Protein AF-A0AAW5K578-F1 (afdb_monomer_lite)

Secondary structure (DSSP, 8-state):
-HHHHHHHHHHHHHHHHHHHS-PPEEEEE-HHHIIIIIHHHHHHHHHH-TT--EEEEE--HHHHHHHHHTTS-SEEE----

Structure (mmCIF, N/CA/C/O backbone):
data_AF-A0AAW5K578-F1
#
_entry.id   AF-A0AAW5K578-F1
#
loop_
_atom_site.group_PDB
_atom_site.id
_atom_site.type_symbol
_atom_site.label_atom_id
_atom_site.label_alt_id
_atom_site.label_comp_id
_atom_site.label_asym_id
_atom_site.label_entity_id
_atom_site.label_seq_id
_atom_site.pdbx_PDB_ins_code
_atom_site.Cartn_x
_atom_site.Cartn_y
_atom_site.Cartn_z
_atom_site.occupancy
_atom_site.B_iso_or_equiv
_atom_site.auth_seq_id
_atom_site.auth_comp_id
_atom_site.auth_asym_id
_atom_site.auth_atom_id
_atom_site.pdbx_PDB_model_num
ATOM 1 N N . VAL A 1 1 ? -11.151 18.953 35.959 1.00 60.88 1 VAL A N 1
ATOM 2 C CA . VAL A 1 1 ? -11.436 17.498 35.855 1.00 60.88 1 VAL A CA 1
ATOM 3 C C . VAL A 1 1 ? -12.043 17.155 34.494 1.00 60.88 1 VAL A C 1
ATOM 5 O O . VAL A 1 1 ? -11.579 16.222 33.853 1.00 60.88 1 VAL A O 1
ATOM 8 N N . GLU A 1 2 ? -12.974 17.970 33.985 1.00 72.38 2 GLU A N 1
ATOM 9 C CA . GLU A 1 2 ? -13.560 17.836 32.635 1.00 72.38 2 GLU A CA 1
ATOM 10 C C . GLU A 1 2 ? -12.565 17.758 31.455 1.00 72.38 2 GLU A C 1
ATOM 12 O O . GLU A 1 2 ? -12.798 16.945 30.561 1.00 72.38 2 GLU A O 1
ATOM 17 N N . PRO A 1 3 ? -11.434 18.501 31.417 1.00 73.25 3 PRO A N 1
ATOM 18 C CA . PRO A 1 3 ? -10.514 18.427 30.275 1.00 73.25 3 PRO A CA 1
ATOM 19 C C . PRO A 1 3 ? -9.841 17.057 30.145 1.00 73.25 3 PRO A C 1
ATOM 21 O O . PRO A 1 3 ? -9.635 16.566 29.039 1.00 73.25 3 PRO A O 1
ATOM 24 N N . ALA A 1 4 ? -9.527 16.430 31.282 1.00 78.38 4 ALA A N 1
ATOM 25 C CA . ALA A 1 4 ? -8.907 15.113 31.323 1.00 78.38 4 ALA A CA 1
ATOM 26 C C . ALA A 1 4 ? -9.905 14.019 30.913 1.00 78.38 4 ALA A C 1
ATOM 28 O O . ALA A 1 4 ? -9.552 13.152 30.121 1.00 78.38 4 ALA A O 1
ATOM 29 N N . MET A 1 5 ? -11.164 14.104 31.368 1.00 86.19 5 MET A N 1
ATOM 30 C CA . MET A 1 5 ? -12.214 13.176 30.929 1.00 86.19 5 MET A CA 1
ATOM 31 C C . MET A 1 5 ? -12.485 13.273 29.425 1.00 86.19 5 MET A C 1
ATOM 33 O O . MET A 1 5 ? -12.604 12.243 28.772 1.00 86.19 5 MET A O 1
ATOM 37 N N . ASN A 1 6 ? -12.485 14.478 28.847 1.00 83.38 6 ASN A N 1
ATOM 38 C CA . ASN A 1 6 ? -12.651 14.648 27.400 1.00 83.38 6 ASN A CA 1
ATOM 39 C C . ASN A 1 6 ? -11.504 14.032 26.584 1.00 83.38 6 ASN A C 1
ATOM 41 O O . ASN A 1 6 ? -11.733 13.536 25.482 1.00 83.38 6 ASN A O 1
ATOM 45 N N . LEU A 1 7 ? -10.268 14.069 27.091 1.00 85.50 7 LEU A N 1
ATOM 46 C CA . LEU A 1 7 ? -9.127 13.430 26.427 1.00 85.50 7 LEU A CA 1
ATOM 47 C C . LEU A 1 7 ? -9.212 11.904 2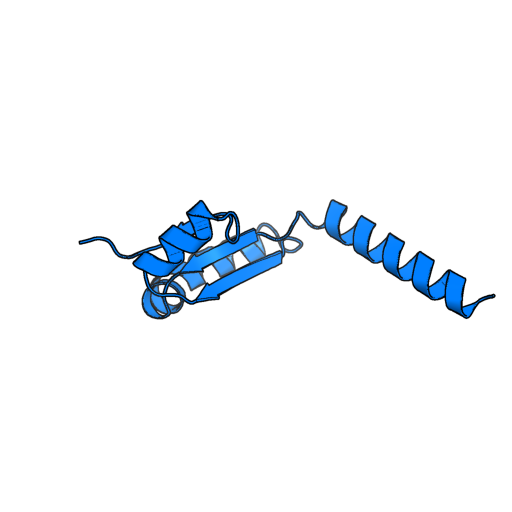6.501 1.00 85.50 7 LEU A C 1
ATOM 49 O O . LEU A 1 7 ? -8.959 11.238 25.500 1.00 85.50 7 LEU A O 1
ATOM 53 N N . ILE A 1 8 ? -9.617 11.367 27.655 1.00 89.06 8 ILE A N 1
ATOM 54 C CA . ILE A 1 8 ? -9.824 9.926 27.844 1.00 89.06 8 ILE A CA 1
ATOM 55 C C . ILE A 1 8 ? -10.942 9.429 26.924 1.00 89.06 8 ILE A C 1
ATOM 57 O O . ILE A 1 8 ? -10.722 8.500 26.153 1.00 89.06 8 ILE A O 1
ATOM 61 N N . GLN A 1 9 ? -12.092 10.106 26.916 1.00 86.44 9 GLN A N 1
ATOM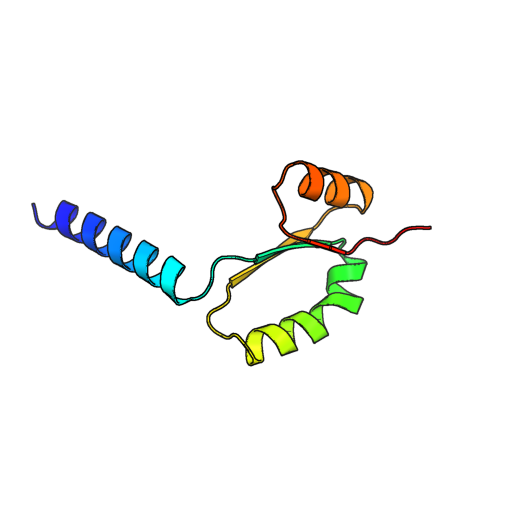 62 C CA . GLN A 1 9 ? -13.238 9.724 26.093 1.00 86.44 9 GLN A CA 1
ATOM 63 C C . GLN A 1 9 ? -12.905 9.753 24.594 1.00 86.44 9 GLN A C 1
ATOM 65 O O . GLN A 1 9 ? -13.262 8.835 23.865 1.00 86.44 9 GLN A O 1
ATOM 70 N N . LYS A 1 10 ? -12.150 10.759 24.128 1.00 82.44 10 LYS A N 1
ATOM 71 C CA . LYS A 1 10 ? -11.656 10.801 22.741 1.00 82.44 10 LYS A CA 1
ATOM 72 C C . LYS A 1 10 ? -10.705 9.649 22.419 1.00 82.44 10 LYS A C 1
ATOM 74 O O . LYS A 1 10 ? -10.775 9.112 21.317 1.00 82.44 10 LYS A O 1
ATOM 79 N N . GLY A 1 11 ? -9.823 9.285 23.352 1.00 81.38 11 GLY A N 1
ATOM 80 C CA . GLY A 1 11 ? -8.928 8.138 23.197 1.00 81.38 11 GLY A CA 1
ATOM 81 C C . GLY A 1 11 ? -9.697 6.821 23.086 1.00 81.38 11 GLY A C 1
ATOM 82 O O . GLY A 1 11 ? -9.415 6.022 22.197 1.00 81.38 11 GLY A O 1
ATOM 83 N N . GLU A 1 12 ? -10.716 6.627 23.924 1.00 84.94 12 GLU A N 1
ATOM 84 C CA . GLU A 1 12 ? -11.590 5.450 23.877 1.00 84.94 12 GLU A CA 1
ATOM 85 C C . GLU A 1 12 ? -12.389 5.376 22.573 1.00 84.94 12 GLU A C 1
ATOM 87 O O . GLU A 1 12 ? -12.417 4.318 21.947 1.00 84.94 12 GLU A O 1
ATOM 92 N N . THR A 1 13 ? -12.970 6.490 22.107 1.00 77.31 13 THR A N 1
ATOM 93 C CA . THR A 1 13 ? -13.660 6.536 20.808 1.00 77.31 13 THR A CA 1
ATOM 94 C C . THR A 1 13 ? -12.714 6.191 19.659 1.00 77.31 13 THR A C 1
ATOM 96 O O . THR A 1 13 ? -13.064 5.369 18.825 1.00 77.31 13 THR A O 1
ATOM 99 N N . GLN A 1 14 ? -11.490 6.730 19.637 1.00 72.25 14 GLN A N 1
ATOM 100 C CA . GLN A 1 14 ? -10.514 6.404 18.588 1.00 72.25 14 GLN A CA 1
ATOM 101 C C . GLN A 1 14 ? -10.088 4.930 18.599 1.00 72.25 14 GLN A C 1
ATOM 103 O O . GLN A 1 14 ? -9.892 4.342 17.537 1.00 72.25 14 GLN A O 1
ATOM 108 N N . LEU A 1 15 ? -9.949 4.322 19.780 1.00 74.31 15 LEU A N 1
ATOM 109 C CA . LEU A 1 15 ? -9.628 2.898 19.912 1.00 74.31 15 LEU A CA 1
ATOM 110 C C . LEU A 1 15 ? -10.795 2.006 19.467 1.00 74.31 15 LEU A C 1
ATOM 112 O O . LEU A 1 15 ? -10.576 1.018 18.766 1.00 74.31 15 LEU A O 1
ATOM 116 N N . LEU A 1 16 ? -12.025 2.366 19.838 1.00 71.31 16 LEU A N 1
ATOM 117 C CA . LEU A 1 16 ? -13.249 1.687 19.405 1.00 71.31 16 LEU A CA 1
ATOM 118 C C . LEU A 1 16 ? -13.463 1.812 17.891 1.00 71.31 16 LEU A C 1
ATOM 120 O O . LEU A 1 16 ? -13.799 0.825 17.234 1.00 71.31 16 LEU A O 1
ATOM 124 N N . ASP A 1 17 ? -13.206 2.986 17.321 1.00 65.94 17 ASP A N 1
ATOM 125 C CA . ASP A 1 17 ? -13.269 3.227 15.879 1.00 65.94 17 ASP A CA 1
ATOM 126 C C . ASP A 1 17 ? -12.196 2.418 15.143 1.00 65.94 17 ASP A C 1
ATOM 128 O O . ASP A 1 17 ? -12.492 1.764 14.147 1.00 65.94 17 ASP A O 1
ATOM 132 N N . ALA A 1 18 ? -10.963 2.356 15.654 1.00 63.53 18 ALA A N 1
ATOM 133 C CA . ALA A 1 18 ? -9.905 1.524 15.073 1.00 63.53 18 ALA A CA 1
ATOM 134 C C . ALA A 1 18 ? -10.236 0.019 15.118 1.00 63.53 18 ALA A C 1
ATOM 136 O O . ALA A 1 18 ? -9.884 -0.723 14.199 1.00 63.53 18 ALA A O 1
ATOM 137 N N . ALA A 1 19 ? -10.932 -0.435 16.164 1.00 62.12 19 ALA A N 1
ATOM 138 C CA . ALA A 1 19 ? -11.387 -1.817 16.288 1.00 62.12 19 ALA A CA 1
ATOM 139 C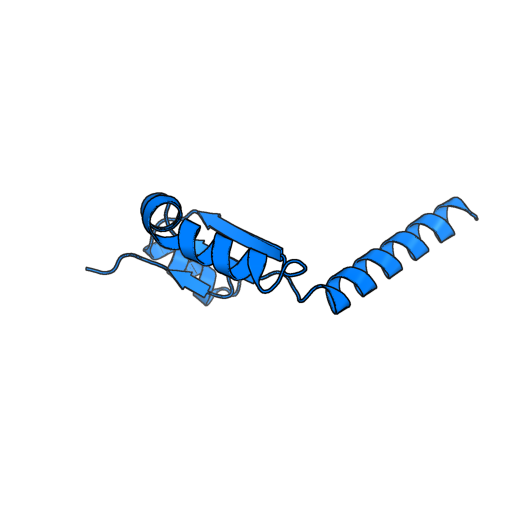 C . ALA A 1 19 ? -12.567 -2.146 15.353 1.00 62.12 19 ALA A C 1
ATOM 141 O O . ALA A 1 19 ? -12.697 -3.287 14.912 1.00 62.12 19 ALA A O 1
ATOM 142 N N . SER A 1 20 ? -13.414 -1.162 15.038 1.00 60.91 20 SER A N 1
ATOM 143 C CA . SER A 1 20 ? -14.649 -1.347 14.258 1.00 60.91 20 SER A CA 1
ATOM 144 C C . SER A 1 20 ? -14.499 -1.050 12.762 1.00 60.91 20 SER A C 1
ATOM 146 O O . SER A 1 20 ? -15.212 -1.637 11.950 1.00 60.91 20 SER A O 1
ATOM 148 N N . THR A 1 21 ? -13.551 -0.197 12.371 1.00 61.69 21 THR A N 1
ATOM 149 C CA . THR A 1 21 ? -13.315 0.194 10.967 1.00 61.69 21 THR A CA 1
ATOM 150 C C . THR A 1 21 ? -12.487 -0.819 10.171 1.00 61.69 21 THR A C 1
ATOM 152 O O . THR A 1 21 ? -12.417 -0.738 8.945 1.00 61.69 21 THR A O 1
ATOM 155 N N . GLY A 1 22 ? -11.935 -1.834 10.842 1.00 62.34 22 GLY A N 1
ATOM 156 C CA . GLY A 1 22 ? -10.973 -2.754 10.248 1.00 62.34 22 GLY A CA 1
ATOM 157 C C . GLY A 1 22 ? -9.616 -2.065 10.176 1.00 62.34 22 GLY A C 1
ATOM 158 O O . GLY A 1 22 ? -9.477 -1.005 9.570 1.00 62.34 22 GLY A O 1
ATOM 159 N N . GLY A 1 23 ? -8.628 -2.641 10.860 1.00 73.19 23 GLY A N 1
ATOM 160 C CA . GLY A 1 23 ? -7.328 -2.014 11.089 1.00 73.19 23 GLY A CA 1
ATOM 161 C C . GLY A 1 23 ? -6.635 -1.463 9.835 1.00 73.19 23 GLY A C 1
ATOM 162 O O . GLY A 1 23 ? -6.972 -1.772 8.693 1.00 73.19 23 GLY A O 1
ATOM 163 N N . GLN A 1 24 ? -5.620 -0.630 10.055 1.00 84.69 24 GLN A N 1
ATOM 164 C CA . GLN A 1 24 ? -4.865 -0.015 8.968 1.00 84.69 24 GLN A CA 1
ATOM 165 C C . GLN A 1 24 ? -4.069 -1.060 8.171 1.00 84.69 24 GLN A C 1
ATOM 167 O O . GLN A 1 24 ? -3.262 -1.787 8.744 1.00 84.69 24 GLN A O 1
ATOM 172 N N . ILE A 1 25 ? -4.230 -1.062 6.846 1.00 90.94 25 ILE A N 1
ATOM 173 C CA . ILE A 1 25 ? -3.436 -1.869 5.913 1.00 90.94 25 ILE A CA 1
ATOM 174 C C . ILE A 1 25 ? -2.297 -1.010 5.363 1.00 90.94 25 ILE A C 1
ATOM 176 O O . ILE A 1 25 ? -2.526 0.046 4.767 1.00 90.94 25 ILE A O 1
ATOM 180 N N . ARG A 1 26 ? -1.056 -1.460 5.535 1.00 94.62 26 ARG A N 1
ATOM 181 C CA . ARG A 1 26 ? 0.166 -0.783 5.087 1.00 94.62 26 ARG A CA 1
ATOM 182 C C . ARG A 1 26 ? 0.752 -1.513 3.885 1.00 94.62 26 ARG A C 1
ATOM 184 O O . ARG A 1 26 ? 1.133 -2.676 3.985 1.00 94.62 26 ARG A O 1
ATOM 191 N N . ILE A 1 27 ? 0.861 -0.820 2.754 1.00 95.94 27 ILE A N 1
ATOM 192 C CA . ILE A 1 27 ? 1.317 -1.388 1.479 1.00 95.94 27 ILE A CA 1
ATOM 193 C C . ILE A 1 27 ? 2.616 -0.708 1.050 1.00 95.94 27 ILE A C 1
ATOM 195 O O . ILE A 1 27 ? 2.654 0.510 0.902 1.00 95.94 27 ILE A O 1
ATOM 199 N N . GLY A 1 28 ? 3.676 -1.477 0.811 1.00 96.75 28 GLY A N 1
ATOM 200 C CA . GLY A 1 28 ? 4.905 -0.986 0.185 1.00 96.75 28 GLY A CA 1
ATOM 201 C C . GLY A 1 28 ? 4.835 -1.076 -1.341 1.00 96.75 28 GLY A C 1
ATOM 202 O O . GLY A 1 28 ? 4.554 -2.154 -1.865 1.00 96.75 28 GLY A O 1
ATOM 203 N N . ALA A 1 29 ? 5.120 0.004 -2.063 1.00 96.56 29 ALA A N 1
ATOM 204 C CA . ALA A 1 29 ? 5.226 -0.011 -3.526 1.00 96.56 29 ALA A CA 1
ATOM 205 C C . ALA A 1 29 ? 6.132 1.120 -4.033 1.00 96.56 29 ALA A C 1
ATOM 207 O O . ALA A 1 29 ? 6.374 2.076 -3.309 1.00 96.56 29 ALA A O 1
ATOM 208 N N . SER A 1 30 ? 6.597 1.051 -5.280 1.00 94.19 30 SER A N 1
ATOM 209 C CA . SER A 1 30 ? 7.264 2.187 -5.936 1.00 94.19 30 SER A CA 1
ATOM 210 C C . SER A 1 30 ? 6.255 3.164 -6.550 1.00 94.19 30 SER A C 1
ATOM 212 O O . SER A 1 30 ? 5.100 2.796 -6.770 1.00 94.19 30 SER A O 1
ATOM 214 N N . ASP A 1 31 ? 6.689 4.377 -6.916 1.00 91.31 31 ASP A N 1
ATOM 215 C CA . ASP A 1 31 ? 5.845 5.372 -7.608 1.00 91.31 31 ASP A CA 1
ATOM 216 C C . ASP A 1 31 ? 5.146 4.800 -8.842 1.00 91.31 31 ASP A C 1
ATOM 218 O O . ASP A 1 31 ? 3.951 5.008 -9.059 1.00 91.31 31 ASP A O 1
ATOM 222 N N . THR A 1 32 ? 5.894 4.039 -9.643 1.00 92.25 32 THR A N 1
ATOM 223 C CA . THR A 1 32 ? 5.387 3.449 -10.885 1.00 92.25 32 THR A CA 1
ATOM 224 C C . THR A 1 32 ? 4.312 2.403 -10.596 1.00 92.25 32 THR A C 1
ATOM 226 O O . THR A 1 32 ? 3.232 2.458 -11.180 1.00 92.25 32 THR A O 1
ATOM 229 N N . ILE A 1 33 ? 4.559 1.488 -9.656 1.00 93.62 33 ILE A N 1
ATOM 230 C CA . ILE A 1 33 ? 3.581 0.459 -9.279 1.00 93.62 33 ILE A CA 1
ATOM 231 C C . ILE A 1 33 ? 2.357 1.091 -8.611 1.00 93.62 33 ILE A C 1
ATOM 233 O O . ILE A 1 33 ? 1.225 0.726 -8.921 1.00 93.62 33 ILE A O 1
ATOM 237 N N . CYS A 1 34 ? 2.557 2.080 -7.740 1.00 91.44 34 CYS A N 1
ATOM 238 C CA . CYS A 1 34 ? 1.465 2.787 -7.086 1.00 91.44 34 CYS A CA 1
ATOM 239 C C . CYS A 1 34 ? 0.530 3.431 -8.118 1.00 91.44 34 CYS A C 1
ATOM 241 O O . CYS A 1 34 ? -0.669 3.153 -8.127 1.00 91.44 34 CYS A O 1
ATOM 243 N N . ARG A 1 35 ? 1.086 4.226 -9.040 1.00 90.75 35 ARG A N 1
ATOM 244 C CA . ARG A 1 35 ? 0.299 5.002 -10.003 1.00 90.75 35 ARG A CA 1
ATOM 245 C C . ARG A 1 35 ? -0.331 4.158 -11.107 1.00 90.75 35 ARG A C 1
ATOM 247 O O . ARG A 1 35 ? -1.483 4.396 -11.452 1.00 90.75 35 ARG A O 1
ATOM 254 N N . TYR A 1 36 ? 0.415 3.218 -11.681 1.00 92.81 36 TYR A N 1
ATOM 255 C CA . TYR A 1 36 ? -0.021 2.509 -12.889 1.00 92.81 36 TYR A CA 1
ATOM 256 C C . TYR A 1 36 ? -0.644 1.144 -12.613 1.00 92.81 36 TYR A C 1
ATOM 258 O O . TYR A 1 36 ? -1.327 0.613 -13.484 1.00 92.81 36 TYR A O 1
ATOM 266 N N . PHE A 1 37 ? -0.433 0.577 -11.423 1.00 92.12 37 PHE A N 1
ATOM 267 C CA . PHE A 1 37 ? -0.970 -0.733 -11.073 1.00 92.12 37 PHE A CA 1
ATOM 268 C C . PHE A 1 37 ? -1.937 -0.676 -9.892 1.00 92.12 37 PHE A C 1
ATOM 270 O O . PHE A 1 37 ? -3.029 -1.216 -10.005 1.00 92.12 37 PHE A O 1
ATOM 277 N N . LEU A 1 38 ? -1.589 -0.024 -8.777 1.00 93.94 38 LEU A N 1
ATOM 278 C CA . LEU A 1 38 ? -2.374 -0.141 -7.541 1.00 93.94 38 LEU A CA 1
ATOM 279 C C . LEU A 1 38 ? -3.673 0.671 -7.524 1.00 93.94 38 LEU A C 1
ATOM 281 O O . LEU A 1 38 ? -4.649 0.178 -6.961 1.00 93.94 38 LEU A O 1
ATOM 285 N N . ILE A 1 39 ? -3.719 1.869 -8.123 1.00 93.94 39 ILE A N 1
ATOM 286 C CA . ILE A 1 39 ? -4.892 2.769 -8.037 1.00 93.94 39 ILE A CA 1
ATOM 287 C C . ILE A 1 39 ? -6.232 2.050 -8.315 1.00 93.94 39 ILE A C 1
ATOM 289 O O . ILE A 1 39 ? -7.103 2.109 -7.445 1.00 93.94 39 ILE A O 1
ATOM 293 N N . PRO A 1 40 ? -6.415 1.298 -9.422 1.00 95.19 40 PRO A N 1
ATOM 294 C CA . PRO A 1 40 ? -7.692 0.633 -9.705 1.00 95.19 40 PRO A CA 1
ATOM 295 C C . PRO A 1 40 ? -8.116 -0.388 -8.637 1.00 95.19 40 PRO A C 1
ATOM 297 O O . PRO A 1 40 ? -9.305 -0.543 -8.345 1.00 95.19 40 PRO A O 1
ATOM 300 N N . TYR A 1 41 ? -7.155 -1.089 -8.027 1.00 94.81 41 TYR A N 1
ATOM 301 C CA . TYR A 1 41 ? -7.438 -2.057 -6.964 1.00 94.81 41 TYR A CA 1
ATOM 302 C C . TYR A 1 41 ? -7.766 -1.363 -5.646 1.00 94.81 41 TYR A C 1
ATOM 304 O O . TYR A 1 41 ? -8.686 -1.794 -4.953 1.00 94.81 41 TYR A O 1
ATOM 312 N N . LEU A 1 42 ? -7.057 -0.277 -5.321 1.00 93.62 42 LEU A N 1
ATOM 313 C CA . LEU A 1 42 ? -7.324 0.532 -4.133 1.00 93.62 42 LEU A CA 1
ATOM 314 C C . LEU A 1 42 ? -8.716 1.166 -4.198 1.00 93.62 42 LEU A C 1
ATOM 316 O O . LEU A 1 42 ? -9.448 1.120 -3.214 1.00 93.62 42 LEU A O 1
ATOM 320 N N . GLU A 1 43 ? -9.127 1.673 -5.362 1.00 94.06 43 GLU A N 1
ATOM 321 C CA . GLU A 1 43 ? -10.478 2.207 -5.570 1.00 94.06 43 GLU A CA 1
ATOM 322 C C . GLU A 1 43 ? -11.558 1.141 -5.363 1.00 94.06 43 GLU A C 1
ATOM 324 O O . GLU A 1 43 ? -12.554 1.377 -4.676 1.00 94.06 43 GLU A O 1
ATOM 329 N N . ARG A 1 44 ? -11.372 -0.051 -5.942 1.00 95.62 44 ARG A N 1
ATOM 330 C CA . ARG A 1 44 ? -12.315 -1.163 -5.776 1.00 95.62 44 ARG A CA 1
ATOM 331 C C . ARG A 1 44 ? -12.376 -1.637 -4.325 1.00 95.62 44 ARG A C 1
ATOM 333 O O . ARG A 1 44 ? -13.466 -1.913 -3.829 1.00 95.62 44 ARG A O 1
ATOM 340 N N . PHE A 1 45 ? -11.232 -1.722 -3.652 1.00 92.44 45 PHE A N 1
ATOM 341 C CA . PHE A 1 45 ? -11.164 -2.114 -2.250 1.00 92.44 45 PHE A CA 1
ATOM 342 C C . PHE A 1 45 ? -11.848 -1.082 -1.352 1.00 92.44 45 PHE A C 1
ATOM 344 O O . PHE A 1 45 ? -12.682 -1.458 -0.540 1.00 92.44 45 PHE A O 1
ATOM 351 N N . HIS A 1 46 ? -11.583 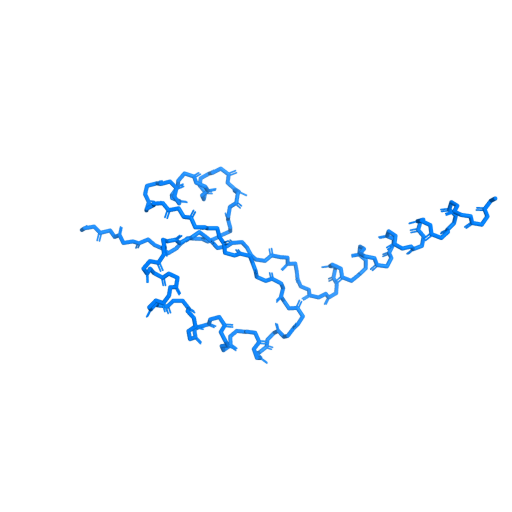0.210 -1.552 1.00 90.06 46 HIS A N 1
ATOM 352 C CA . HIS A 1 46 ? -12.207 1.275 -0.769 1.00 90.06 46 HIS A CA 1
ATOM 353 C C . HIS A 1 46 ? -13.735 1.315 -0.947 1.00 90.06 46 HIS A C 1
ATOM 355 O O . HIS A 1 46 ? -14.461 1.555 0.012 1.00 90.06 46 HIS A O 1
ATOM 361 N N . LYS A 1 47 ? -14.247 0.995 -2.145 1.00 92.62 47 LYS A N 1
ATOM 362 C CA . LYS A 1 47 ? -15.695 0.843 -2.382 1.00 92.62 47 LYS A CA 1
ATOM 363 C C . LYS A 1 47 ? -16.302 -0.348 -1.634 1.00 92.62 47 LYS A C 1
ATOM 365 O O . LYS A 1 47 ? -17.432 -0.252 -1.169 1.00 92.62 47 LYS A O 1
ATOM 370 N N . ALA A 1 48 ? -15.584 -1.467 -1.550 1.00 91.62 48 ALA A N 1
ATOM 371 C CA . ALA A 1 48 ? -16.054 -2.669 -0.859 1.00 91.62 48 ALA A CA 1
ATOM 372 C C . ALA A 1 48 ? -15.913 -2.569 0.670 1.00 91.62 48 ALA A C 1
ATOM 374 O O . ALA A 1 48 ? -16.726 -3.128 1.401 1.00 91.62 48 ALA A O 1
ATOM 375 N N . PHE A 1 49 ? -14.898 -1.843 1.142 1.00 88.56 49 PHE A N 1
ATOM 376 C CA . PHE A 1 49 ? -14.538 -1.697 2.550 1.00 88.56 49 PHE A CA 1
ATOM 377 C C . PHE A 1 49 ? -14.290 -0.216 2.886 1.00 88.56 49 PHE A C 1
ATOM 379 O O . PHE A 1 49 ? -13.144 0.192 3.079 1.00 88.56 49 PHE A O 1
ATOM 386 N N . PRO A 1 50 ? -15.343 0.614 2.970 1.00 85.75 50 PRO A N 1
ATOM 387 C CA . PRO A 1 50 ? -15.202 2.058 3.177 1.00 85.75 50 PRO A CA 1
ATOM 388 C C . PRO A 1 50 ? -14.592 2.434 4.536 1.00 85.75 50 PRO A C 1
ATOM 390 O O . PRO A 1 50 ? -14.003 3.505 4.659 1.00 85.75 50 PRO A O 1
ATOM 393 N N . GLY A 1 51 ? -14.704 1.561 5.545 1.00 82.06 51 GLY A N 1
ATOM 394 C CA . GLY A 1 51 ? -14.052 1.746 6.846 1.00 82.06 51 GLY A CA 1
ATOM 395 C C . GLY A 1 51 ? -12.553 1.434 6.834 1.00 82.06 51 GLY A C 1
ATOM 396 O O . GLY A 1 51 ? -11.813 1.969 7.652 1.00 82.06 51 GLY A O 1
ATOM 397 N N . ALA A 1 52 ? -12.077 0.621 5.889 1.00 85.69 52 ALA A N 1
ATOM 398 C CA . ALA A 1 52 ? -10.700 0.156 5.910 1.00 85.69 52 ALA A CA 1
ATOM 399 C C . ALA A 1 52 ? -9.731 1.286 5.540 1.00 85.69 52 ALA A C 1
ATOM 401 O O . ALA A 1 52 ? -9.812 1.893 4.466 1.00 85.69 52 ALA A O 1
ATOM 402 N N . HIS A 1 53 ? -8.769 1.542 6.424 1.00 86.50 53 HIS A N 1
ATOM 403 C CA . HIS A 1 53 ? -7.773 2.583 6.216 1.00 86.50 53 HIS A CA 1
ATOM 404 C C . HIS A 1 53 ? -6.525 2.018 5.527 1.00 86.50 53 HIS A C 1
ATOM 406 O O . HIS A 1 53 ? -5.865 1.122 6.050 1.00 86.50 53 HIS A O 1
ATOM 412 N N . ILE A 1 54 ? -6.168 2.552 4.357 1.00 90.38 54 ILE A N 1
ATOM 413 C CA . ILE A 1 54 ? -5.010 2.088 3.580 1.00 90.38 54 ILE A CA 1
ATOM 414 C C . ILE A 1 54 ? -3.913 3.149 3.602 1.00 90.38 54 ILE A C 1
ATOM 416 O O . ILE A 1 54 ? -4.148 4.308 3.263 1.00 90.38 54 ILE A O 1
ATOM 420 N N . LYS A 1 55 ? -2.690 2.740 3.941 1.00 92.50 55 LYS A N 1
ATOM 421 C CA . LYS A 1 55 ? -1.489 3.574 3.874 1.00 92.50 55 LYS A CA 1
ATOM 422 C C . LYS A 1 55 ? -0.493 2.974 2.893 1.00 92.50 55 LYS A C 1
ATOM 424 O O . LYS A 1 55 ? 0.010 1.876 3.109 1.00 92.50 55 LYS A O 1
ATOM 429 N N . VAL A 1 56 ? -0.160 3.719 1.843 1.00 93.94 56 VAL A N 1
ATOM 430 C CA . VAL A 1 56 ? 0.882 3.321 0.890 1.00 93.94 56 VAL A CA 1
ATOM 431 C C . VAL A 1 56 ? 2.207 3.975 1.282 1.00 93.94 56 VAL A C 1
ATOM 433 O O . VAL A 1 56 ? 2.268 5.186 1.492 1.00 93.94 56 VAL A O 1
ATOM 436 N N . ILE A 1 57 ? 3.268 3.177 1.397 1.00 95.06 57 ILE A N 1
ATOM 437 C CA . ILE A 1 57 ? 4.638 3.626 1.651 1.00 95.06 57 ILE A CA 1
ATOM 438 C C . ILE A 1 57 ? 5.431 3.476 0.359 1.00 95.06 57 ILE A C 1
ATOM 440 O O . ILE A 1 57 ? 5.622 2.365 -0.139 1.00 95.06 57 ILE A O 1
ATOM 444 N N . ASN A 1 58 ? 5.893 4.610 -0.164 1.00 93.19 58 ASN A N 1
ATOM 445 C CA . ASN A 1 58 ? 6.643 4.640 -1.405 1.00 93.19 58 ASN A CA 1
ATOM 446 C C . ASN A 1 58 ? 8.130 4.387 -1.175 1.00 93.19 58 ASN A C 1
ATOM 448 O O . ASN A 1 58 ? 8.769 5.144 -0.441 1.00 93.19 58 ASN A O 1
ATOM 452 N N . GLN A 1 59 ? 8.662 3.330 -1.780 1.00 94.88 59 GLN A N 1
ATOM 453 C CA . GLN A 1 59 ? 10.075 2.979 -1.711 1.00 94.88 59 GLN A CA 1
ATOM 454 C C . GLN A 1 59 ? 10.525 2.208 -2.963 1.00 94.88 59 GLN A C 1
ATOM 456 O O . GLN A 1 59 ? 9.716 1.723 -3.755 1.00 94.88 59 GLN A O 1
ATOM 461 N N . THR A 1 60 ? 11.842 2.074 -3.150 1.00 93.56 60 THR A N 1
ATOM 462 C CA . THR A 1 60 ? 12.402 1.188 -4.186 1.00 93.56 60 THR A CA 1
ATOM 463 C C . THR A 1 60 ? 12.051 -0.276 -3.899 1.00 93.56 60 THR A C 1
ATOM 465 O O . THR A 1 60 ? 11.863 -0.643 -2.740 1.00 93.56 60 THR A O 1
ATOM 468 N N . SER A 1 61 ? 12.021 -1.143 -4.923 1.00 91.19 61 SER A N 1
ATOM 469 C CA . SER A 1 61 ? 11.683 -2.573 -4.762 1.00 91.19 61 SER A CA 1
ATOM 470 C C . SER A 1 61 ? 12.475 -3.255 -3.638 1.00 91.19 61 SER A C 1
ATOM 472 O O . SER A 1 61 ? 11.902 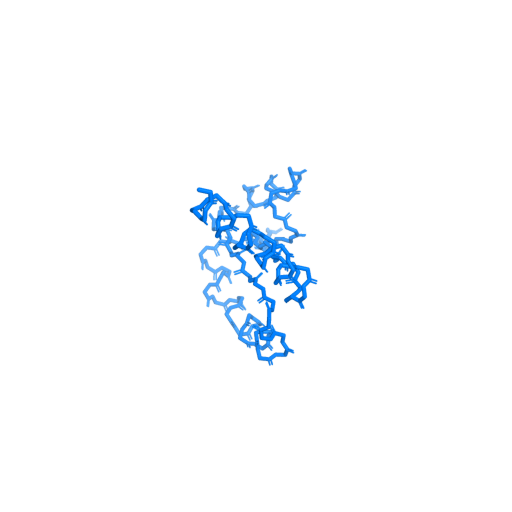-3.935 -2.789 1.00 91.19 61 SER A O 1
ATOM 474 N N . MET A 1 62 ? 13.791 -3.021 -3.591 1.00 93.00 62 MET A N 1
ATOM 475 C CA . MET A 1 62 ? 14.659 -3.579 -2.549 1.00 93.00 62 MET A CA 1
ATOM 476 C C . MET A 1 62 ? 14.271 -3.069 -1.161 1.00 93.00 62 MET A C 1
ATOM 478 O O . MET A 1 62 ? 14.149 -3.850 -0.219 1.00 93.00 62 MET A O 1
ATOM 482 N N . LYS A 1 63 ? 14.009 -1.764 -1.036 1.00 95.19 63 LYS A N 1
ATOM 483 C CA . LYS A 1 63 ? 13.652 -1.168 0.248 1.00 95.19 63 LYS A CA 1
ATOM 484 C C . LYS A 1 63 ? 12.261 -1.596 0.713 1.00 95.19 63 LYS A C 1
ATOM 486 O O . LYS A 1 63 ? 12.064 -1.850 1.894 1.00 95.19 63 LYS A O 1
ATOM 491 N N . CYS A 1 64 ? 11.314 -1.759 -0.202 1.00 94.69 64 CYS A N 1
ATOM 492 C CA . CYS A 1 64 ? 10.010 -2.352 0.065 1.00 94.69 64 CYS A CA 1
ATOM 493 C C . CYS A 1 64 ? 10.107 -3.779 0.635 1.00 94.69 64 CYS A C 1
ATOM 495 O O . CYS A 1 64 ? 9.408 -4.100 1.597 1.00 94.69 64 CYS A O 1
ATOM 497 N N . ALA A 1 65 ? 11.007 -4.612 0.103 1.00 93.62 65 ALA A N 1
ATOM 498 C CA . ALA A 1 65 ? 11.255 -5.949 0.643 1.00 93.62 65 ALA A CA 1
ATOM 499 C C . ALA A 1 65 ? 11.842 -5.905 2.068 1.00 93.62 65 ALA A C 1
ATOM 501 O O . ALA A 1 65 ? 11.481 -6.724 2.914 1.00 93.62 65 ALA A O 1
ATOM 502 N N . GLU A 1 66 ? 12.71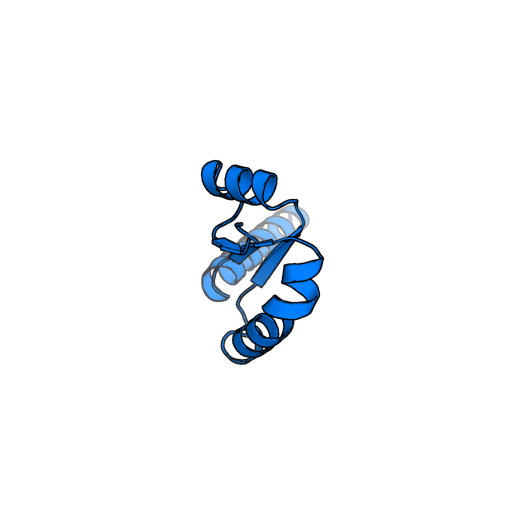0 -4.932 2.367 1.00 95.75 66 GLU A N 1
ATOM 503 C CA . GLU A 1 66 ? 13.189 -4.692 3.737 1.00 95.75 66 GLU A CA 1
ATOM 504 C C . GLU A 1 66 ? 12.063 -4.240 4.674 1.00 95.75 66 GLU A C 1
ATOM 506 O O . GLU A 1 66 ? 11.966 -4.734 5.795 1.00 95.75 66 GLU A O 1
ATOM 511 N N . LEU A 1 67 ? 11.193 -3.326 4.226 1.00 96.31 67 LEU A N 1
ATOM 512 C CA . LEU A 1 67 ? 10.047 -2.865 5.015 1.00 96.31 67 LEU A CA 1
ATOM 513 C C . LEU A 1 67 ? 9.130 -4.030 5.398 1.00 96.31 67 LEU A C 1
ATOM 515 O O . LEU A 1 67 ? 8.679 -4.089 6.541 1.00 96.31 67 LEU A O 1
ATOM 519 N N . LEU A 1 68 ? 8.886 -4.954 4.463 1.00 95.69 68 LEU A N 1
ATOM 520 C CA . LEU A 1 68 ? 8.084 -6.148 4.722 1.00 95.69 68 LEU A CA 1
ATOM 521 C C . LEU A 1 68 ? 8.771 -7.059 5.743 1.00 95.69 68 LEU A C 1
ATOM 523 O O . LEU A 1 68 ? 8.149 -7.477 6.715 1.00 95.69 68 LEU A O 1
ATOM 527 N N . ARG A 1 69 ? 10.075 -7.315 5.572 1.00 96.19 69 ARG A N 1
ATOM 528 C CA . ARG A 1 69 ? 10.868 -8.137 6.502 1.00 96.19 69 ARG A CA 1
ATOM 529 C C . ARG A 1 69 ? 10.859 -7.586 7.929 1.00 96.19 69 ARG A C 1
ATOM 531 O O . ARG A 1 69 ? 10.862 -8.358 8.879 1.00 96.19 69 ARG A O 1
ATOM 538 N N . ASN A 1 70 ? 10.826 -6.264 8.063 1.00 97.00 70 ASN A N 1
ATOM 539 C CA . ASN A 1 70 ? 10.811 -5.573 9.349 1.00 97.00 70 ASN A CA 1
ATOM 540 C C . ASN A 1 70 ? 9.393 -5.374 9.921 1.00 97.00 70 ASN A C 1
ATOM 542 O O . ASN A 1 70 ? 9.252 -4.735 10.961 1.00 97.00 70 ASN A O 1
ATOM 546 N N . GLY A 1 71 ? 8.339 -5.859 9.250 1.00 93.88 71 GLY A N 1
ATOM 547 C CA . GLY A 1 71 ? 6.947 -5.708 9.696 1.00 93.88 71 GLY A CA 1
ATOM 548 C C . GLY A 1 71 ? 6.409 -4.271 9.641 1.00 93.88 71 GLY A C 1
ATOM 549 O O . GLY A 1 71 ? 5.415 -3.946 10.293 1.00 93.88 71 GLY A O 1
ATOM 550 N N . LEU A 1 72 ? 7.069 -3.386 8.884 1.00 94.81 72 LEU A N 1
ATOM 551 C CA . LEU A 1 72 ? 6.657 -1.987 8.718 1.00 94.81 72 LEU A CA 1
ATOM 552 C C . LEU A 1 72 ? 5.539 -1.826 7.679 1.00 94.81 72 LEU A C 1
ATOM 554 O O . LEU A 1 72 ? 4.814 -0.830 7.702 1.00 94.81 72 LEU A O 1
ATOM 558 N N . VAL A 1 73 ? 5.406 -2.802 6.780 1.00 96.00 73 VAL A N 1
ATOM 559 C CA . VAL A 1 73 ? 4.281 -2.962 5.853 1.00 96.00 73 VAL A CA 1
ATOM 560 C C . VAL A 1 73 ? 3.727 -4.375 5.973 1.00 96.00 73 VAL A C 1
ATOM 562 O O . VAL A 1 73 ? 4.466 -5.299 6.306 1.00 96.00 73 VAL A O 1
ATOM 565 N N . ASP A 1 74 ? 2.443 -4.536 5.673 1.00 94.19 74 ASP A N 1
ATOM 566 C CA . ASP A 1 74 ? 1.741 -5.821 5.740 1.00 94.19 74 ASP A CA 1
ATOM 567 C C . ASP A 1 74 ? 1.839 -6.578 4.401 1.00 94.19 74 ASP A C 1
ATOM 569 O O . ASP A 1 74 ? 1.801 -7.804 4.354 1.00 94.19 74 ASP A O 1
ATOM 573 N N . LEU A 1 75 ? 2.005 -5.837 3.301 1.00 94.69 75 LEU A N 1
ATOM 574 C CA . LEU A 1 75 ? 2.174 -6.347 1.940 1.00 94.69 75 LEU A CA 1
ATOM 575 C C . LEU A 1 75 ? 3.114 -5.430 1.156 1.00 94.69 75 LEU A C 1
ATOM 577 O O . LEU A 1 75 ? 3.163 -4.221 1.391 1.00 94.69 75 LEU A O 1
ATOM 581 N N . THR A 1 76 ? 3.800 -5.976 0.152 1.00 95.38 76 THR A N 1
ATOM 582 C CA . THR A 1 76 ? 4.459 -5.160 -0.865 1.00 95.38 76 THR A CA 1
ATOM 583 C C . THR A 1 76 ? 4.203 -5.648 -2.286 1.00 95.38 76 THR A C 1
ATOM 585 O O . THR A 1 76 ? 4.097 -6.848 -2.524 1.00 95.38 76 THR A O 1
ATOM 588 N N . VAL A 1 77 ? 4.122 -4.704 -3.228 1.00 93.56 77 VAL A N 1
ATOM 589 C CA . VAL A 1 77 ? 4.121 -4.969 -4.669 1.00 93.56 77 VAL A CA 1
ATOM 590 C C . VAL A 1 77 ? 5.365 -4.325 -5.266 1.00 93.56 77 VAL A C 1
ATOM 592 O O . VAL A 1 77 ? 5.529 -3.104 -5.237 1.00 93.56 77 VAL A O 1
ATOM 595 N N . VAL A 1 78 ? 6.253 -5.159 -5.795 1.00 88.69 78 VAL A N 1
ATOM 596 C CA . VAL A 1 78 ? 7.558 -4.754 -6.320 1.00 88.69 78 VAL A CA 1
ATOM 597 C C . VAL A 1 78 ? 7.737 -5.263 -7.740 1.00 88.69 78 VAL A C 1
ATOM 599 O O . VAL A 1 78 ? 7.170 -6.286 -8.115 1.00 88.69 78 VAL A O 1
ATOM 602 N N . ASN A 1 79 ? 8.549 -4.554 -8.521 1.00 82.12 79 ASN A N 1
ATOM 603 C CA . ASN A 1 79 ? 9.047 -5.087 -9.783 1.00 82.12 79 ASN A CA 1
ATOM 604 C C . ASN A 1 79 ? 10.257 -5.986 -9.491 1.00 82.12 79 ASN A C 1
ATOM 606 O O . ASN A 1 79 ? 11.161 -5.550 -8.767 1.00 82.12 79 ASN A O 1
ATOM 610 N N . PHE A 1 80 ? 10.262 -7.200 -10.037 1.00 72.44 80 PHE A N 1
ATOM 611 C CA . PHE A 1 80 ? 11.349 -8.174 -9.936 1.00 72.44 80 PHE A CA 1
ATOM 612 C C . PHE A 1 80 ? 11.792 -8.537 -11.365 1.00 72.44 80 PHE A C 1
ATOM 614 O O . PHE A 1 80 ? 10.907 -8.773 -12.189 1.00 72.44 80 PHE A O 1
ATOM 621 N N . PRO A 1 81 ? 13.097 -8.501 -11.689 1.00 61.31 81 PRO A N 1
ATOM 622 C CA . PRO A 1 81 ? 13.596 -8.938 -12.993 1.00 61.31 81 PRO A CA 1
ATOM 623 C C . PRO A 1 81 ? 13.434 -10.445 -13.218 1.00 61.31 81 PRO A C 1
ATOM 625 O O . PRO A 1 81 ? 13.520 -11.210 -12.232 1.00 61.31 81 PRO A O 1
#

InterPro domains:
  IPR005119 LysR, substrate-binding [PF03466] (20-78)

Sequence (81 aa):
VEPAMNLIQKGETQLLDAASTGGQIRIGASDTICRYFLIPYLERFHKAFPGAHIKVINQTSMKCAELLRNGLVDLTVVNFP

pLDDT: mean 86.82, std 10.56, range [60.88, 97.0]

Organism: NCBI:txid508460

Foldseek 3Di:
DVVVVVVVVVVVVVVVLCVPLDHEAEEEEAPCCVPPPCVVVVVVVCVVRVSYHYHYDHDAQVVRVVCCVVVVGVYYDHDDD

Radius of gyration: 16.73 Å; chains: 1; bounding box: 31×27×49 Å